Protein AF-A0ABD6D0H5-F1 (afdb_monomer_lite)

Structure (mmCIF, N/CA/C/O backbone):
data_AF-A0ABD6D0H5-F1
#
_entry.id   AF-A0ABD6D0H5-F1
#
loop_
_atom_site.group_PDB
_atom_site.id
_atom_site.type_symbol
_atom_site.label_atom_id
_atom_site.label_alt_id
_atom_site.label_comp_id
_atom_site.label_asym_id
_atom_site.label_entity_id
_atom_site.label_seq_id
_atom_site.pdbx_PDB_ins_code
_atom_site.Cartn_x
_atom_site.Cartn_y
_atom_site.Cartn_z
_atom_site.occupancy
_atom_site.B_iso_or_equiv
_atom_site.auth_seq_id
_atom_site.auth_comp_id
_atom_site.auth_asym_id
_atom_site.auth_atom_id
_atom_site.pdbx_PDB_model_num
ATOM 1 N N . MET A 1 1 ? 15.727 0.193 -16.629 1.00 75.19 1 MET A N 1
ATOM 2 C CA . MET A 1 1 ? 15.531 -0.531 -15.350 1.00 75.19 1 MET A CA 1
ATOM 3 C C . MET A 1 1 ? 15.037 -1.943 -15.635 1.00 75.19 1 MET A C 1
ATOM 5 O O . MET A 1 1 ? 14.215 -2.097 -16.536 1.00 75.19 1 MET A O 1
ATOM 9 N N . ALA A 1 2 ? 15.515 -2.969 -14.924 1.00 86.94 2 ALA A N 1
ATOM 10 C CA . ALA A 1 2 ? 14.980 -4.326 -15.096 1.00 86.94 2 ALA A CA 1
ATOM 11 C C . ALA A 1 2 ? 13.531 -4.410 -14.568 1.00 86.94 2 ALA A C 1
ATOM 13 O O . ALA A 1 2 ? 13.179 -3.718 -13.615 1.00 86.94 2 ALA A O 1
ATOM 14 N N . SER A 1 3 ? 12.678 -5.267 -15.148 1.00 85.31 3 SER A N 1
ATOM 15 C CA . SER A 1 3 ? 11.254 -5.347 -14.753 1.00 85.31 3 SER A CA 1
ATOM 16 C C . SER A 1 3 ? 11.057 -5.668 -13.264 1.00 85.31 3 SER A C 1
ATOM 18 O O . SER A 1 3 ? 10.171 -5.106 -12.623 1.00 85.31 3 SER A O 1
ATOM 20 N N . ALA A 1 4 ? 11.896 -6.543 -12.702 1.00 89.19 4 ALA A N 1
ATOM 21 C CA . ALA A 1 4 ? 11.862 -6.884 -11.280 1.00 89.19 4 ALA A CA 1
ATOM 22 C C . ALA A 1 4 ? 12.242 -5.691 -10.387 1.00 89.19 4 ALA A C 1
ATOM 24 O O . ALA A 1 4 ? 11.609 -5.444 -9.368 1.00 89.19 4 ALA A O 1
ATOM 25 N N . GLU A 1 5 ? 13.236 -4.909 -10.802 1.00 92.00 5 GLU A N 1
ATOM 26 C CA . GLU A 1 5 ? 13.676 -3.713 -10.087 1.00 92.00 5 GLU A CA 1
ATOM 27 C C . GLU A 1 5 ? 12.589 -2.630 -10.097 1.00 92.00 5 GLU A C 1
ATOM 29 O O . GLU A 1 5 ? 12.259 -2.063 -9.056 1.00 92.00 5 GLU A O 1
ATOM 34 N N . ARG A 1 6 ? 11.945 -2.416 -11.252 1.00 90.50 6 ARG A N 1
ATOM 35 C CA . ARG A 1 6 ? 10.801 -1.505 -11.388 1.00 90.50 6 ARG A CA 1
ATOM 36 C C . ARG A 1 6 ? 9.635 -1.909 -10.484 1.00 90.50 6 ARG A C 1
ATOM 38 O O . ARG A 1 6 ? 9.003 -1.044 -9.885 1.00 90.50 6 ARG A O 1
ATOM 45 N N . LEU A 1 7 ? 9.359 -3.209 -10.365 1.00 92.56 7 LEU A N 1
ATOM 46 C CA . LEU A 1 7 ? 8.326 -3.720 -9.464 1.00 92.56 7 LEU A CA 1
ATOM 47 C C . LEU A 1 7 ? 8.668 -3.447 -7.992 1.00 92.56 7 LEU A C 1
ATOM 49 O O . LEU A 1 7 ? 7.799 -2.995 -7.250 1.00 92.56 7 LEU A O 1
ATOM 53 N N . SER A 1 8 ? 9.918 -3.664 -7.577 1.00 94.88 8 SER A N 1
ATOM 54 C CA . SER A 1 8 ? 10.365 -3.353 -6.212 1.00 94.88 8 SER A CA 1
ATOM 55 C C . SER A 1 8 ? 10.182 -1.872 -5.877 1.00 94.88 8 SER A C 1
ATOM 57 O O . SER A 1 8 ? 9.635 -1.536 -4.827 1.00 94.88 8 SER A O 1
ATOM 59 N N . TRP A 1 9 ? 10.558 -0.978 -6.792 1.00 95.00 9 TRP A N 1
ATOM 60 C CA . TRP A 1 9 ? 10.339 0.459 -6.623 1.00 95.00 9 TRP A CA 1
ATOM 61 C C . TRP A 1 9 ? 8.858 0.837 -6.606 1.00 95.00 9 TRP A C 1
ATOM 63 O O . TRP A 1 9 ? 8.445 1.671 -5.801 1.00 95.00 9 TRP A O 1
ATOM 73 N N . ALA A 1 10 ? 8.039 0.197 -7.441 1.00 93.88 10 ALA A N 1
ATOM 74 C CA . ALA A 1 10 ? 6.597 0.421 -7.455 1.00 93.88 10 ALA A CA 1
ATOM 75 C C . ALA A 1 10 ? 5.944 -0.002 -6.132 1.00 93.88 10 ALA A C 1
ATOM 77 O O . ALA A 1 10 ? 5.073 0.702 -5.626 1.00 93.88 10 ALA A O 1
ATOM 78 N N . LEU A 1 11 ? 6.390 -1.114 -5.539 1.00 94.69 11 LEU A N 1
ATOM 79 C CA . LEU A 1 11 ? 5.932 -1.567 -4.225 1.00 94.69 11 LEU A CA 1
ATOM 80 C C . LEU A 1 11 ? 6.295 -0.568 -3.122 1.00 94.69 11 LEU A C 1
ATOM 82 O O . LEU A 1 11 ? 5.446 -0.253 -2.290 1.00 94.69 11 LEU A O 1
ATOM 86 N N . LEU A 1 12 ? 7.516 -0.025 -3.140 1.00 95.62 12 LEU A N 1
ATOM 87 C CA . LEU A 1 12 ? 7.928 1.021 -2.197 1.00 95.62 12 LEU A CA 1
ATOM 88 C C . LEU A 1 12 ? 7.090 2.294 -2.359 1.00 95.62 12 LEU A C 1
ATOM 90 O O . LEU A 1 12 ? 6.634 2.862 -1.368 1.00 95.62 12 LEU A O 1
ATOM 94 N N . ALA A 1 13 ? 6.833 2.718 -3.596 1.00 94.19 13 ALA A N 1
ATOM 95 C CA . ALA A 1 13 ? 5.997 3.882 -3.870 1.00 94.19 13 ALA A CA 1
ATOM 96 C C . ALA A 1 13 ? 4.535 3.662 -3.437 1.00 94.19 13 ALA A C 1
ATOM 98 O O . ALA A 1 13 ? 3.938 4.549 -2.831 1.00 94.19 13 ALA A O 1
ATOM 99 N N . ALA A 1 14 ? 3.968 2.474 -3.677 1.00 95.56 14 ALA A N 1
ATOM 100 C CA . ALA A 1 14 ? 2.615 2.111 -3.246 1.00 95.56 14 ALA A CA 1
ATOM 101 C C . ALA A 1 14 ? 2.495 1.925 -1.720 1.00 95.56 14 ALA A C 1
ATOM 103 O O . ALA A 1 14 ? 1.403 2.074 -1.161 1.00 95.56 14 ALA A O 1
ATOM 104 N N . ALA A 1 15 ? 3.597 1.646 -1.017 1.00 94.88 15 ALA A N 1
ATOM 105 C CA . ALA A 1 15 ? 3.599 1.535 0.440 1.00 94.88 15 ALA A CA 1
ATOM 106 C C . ALA A 1 15 ? 3.263 2.867 1.130 1.00 94.88 15 ALA A C 1
ATOM 108 O O . ALA A 1 15 ? 2.636 2.856 2.186 1.00 94.88 15 ALA A O 1
ATOM 109 N N . VAL A 1 16 ? 3.606 4.010 0.524 1.00 95.69 16 VAL A N 1
ATOM 110 C CA . VAL A 1 16 ? 3.319 5.345 1.078 1.00 95.69 16 VAL A CA 1
ATOM 111 C C . VAL A 1 16 ? 1.810 5.606 1.228 1.00 95.69 16 VAL A C 1
ATOM 113 O O . VAL A 1 16 ? 1.365 5.813 2.359 1.00 95.69 16 VAL A O 1
ATOM 116 N N . PRO A 1 17 ? 0.980 5.556 0.164 1.00 96.00 17 PRO A N 1
ATOM 117 C CA . PRO A 1 17 ? -0.465 5.727 0.308 1.00 96.00 17 PRO A CA 1
ATOM 118 C C . PRO A 1 17 ? -1.096 4.612 1.148 1.00 96.00 17 PRO A C 1
ATOM 120 O O . PRO A 1 17 ? 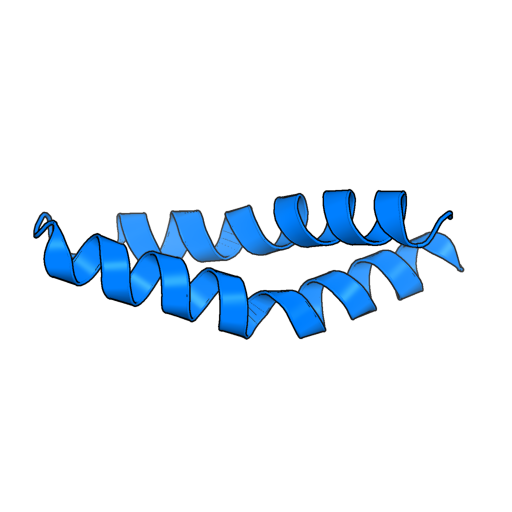-2.046 4.873 1.880 1.00 96.00 17 PRO A O 1
ATOM 123 N N . THR A 1 18 ? -0.539 3.396 1.117 1.00 96.38 18 THR A N 1
ATOM 124 C CA . THR A 1 18 ? -0.998 2.289 1.971 1.00 96.38 18 THR A CA 1
ATOM 125 C C . THR A 1 18 ? -0.807 2.609 3.455 1.00 96.38 18 THR A C 1
ATOM 127 O O . THR A 1 18 ? -1.733 2.434 4.244 1.00 96.38 18 THR A O 1
ATOM 130 N N . ALA A 1 19 ? 0.356 3.133 3.846 1.00 96.19 19 ALA A N 1
ATOM 131 C CA . ALA A 1 19 ? 0.630 3.536 5.222 1.00 96.19 19 ALA A CA 1
ATOM 132 C C . ALA A 1 19 ? -0.286 4.683 5.675 1.00 96.19 19 ALA A C 1
ATOM 134 O O . ALA A 1 19 ? -0.803 4.651 6.791 1.00 96.19 19 ALA A O 1
ATOM 135 N N . ILE A 1 20 ? -0.540 5.658 4.794 1.00 96.69 20 ILE A N 1
ATOM 136 C CA . ILE A 1 20 ? -1.482 6.754 5.057 1.00 96.69 20 ILE A CA 1
ATOM 137 C C . ILE A 1 20 ? -2.891 6.194 5.286 1.00 96.69 20 ILE A C 1
ATOM 139 O O . ILE A 1 20 ? -3.519 6.512 6.293 1.00 96.69 20 ILE A O 1
ATOM 143 N N . ALA A 1 21 ? -3.375 5.314 4.406 1.00 95.69 21 ALA A N 1
ATOM 144 C CA . ALA A 1 21 ? -4.697 4.708 4.540 1.00 95.69 21 ALA A CA 1
ATOM 145 C C . ALA A 1 21 ? -4.841 3.925 5.857 1.00 95.69 21 ALA A C 1
ATOM 147 O O . ALA A 1 21 ? -5.852 4.056 6.550 1.00 95.69 21 ALA A O 1
ATOM 148 N N . LEU A 1 22 ? -3.812 3.170 6.251 1.00 96.06 22 LEU A N 1
ATOM 149 C CA . LEU A 1 22 ? -3.793 2.448 7.526 1.00 96.06 22 LEU A CA 1
ATOM 150 C C . LEU A 1 22 ? -3.805 3.388 8.737 1.00 96.06 22 LEU A C 1
ATOM 152 O O . LEU A 1 22 ? -4.529 3.119 9.692 1.00 96.06 22 LEU A O 1
ATOM 156 N N . ALA A 1 23 ? -3.075 4.506 8.689 1.00 96.06 23 ALA A N 1
ATOM 157 C CA . ALA A 1 23 ? -3.054 5.488 9.774 1.00 96.06 23 ALA A CA 1
ATOM 158 C C . ALA A 1 23 ? -4.440 6.102 10.051 1.00 96.06 23 ALA A C 1
ATOM 160 O O . ALA A 1 23 ? -4.762 6.394 11.201 1.00 96.06 23 ALA A O 1
ATOM 161 N N . PHE A 1 24 ? -5.275 6.252 9.018 1.00 95.69 24 PHE A N 1
ATOM 162 C CA . PHE A 1 24 ? -6.662 6.718 9.148 1.00 95.69 24 PHE A CA 1
ATOM 163 C C . PHE A 1 24 ? -7.677 5.589 9.388 1.00 95.69 24 PHE A C 1
ATOM 165 O O . PHE A 1 24 ? -8.861 5.856 9.601 1.00 95.69 24 PHE A O 1
ATOM 172 N N . THR A 1 25 ? -7.245 4.326 9.364 1.00 94.81 25 THR A N 1
ATOM 173 C CA . THR A 1 25 ? -8.131 3.178 9.574 1.00 94.81 25 THR A CA 1
ATOM 174 C C . THR A 1 25 ? -8.282 2.893 11.072 1.00 94.81 25 THR A C 1
ATOM 176 O O . THR A 1 25 ? -7.272 2.806 11.777 1.00 94.81 25 THR A O 1
ATOM 179 N N . PRO A 1 26 ? -9.514 2.674 11.582 1.00 91.12 26 PRO A N 1
ATOM 180 C CA . PRO A 1 26 ? -9.740 2.268 12.968 1.00 91.12 26 PRO A CA 1
ATOM 181 C C . PRO A 1 26 ? -8.871 1.070 13.367 1.00 91.12 26 PRO A C 1
ATOM 183 O O . PRO A 1 26 ? -8.599 0.211 12.529 1.00 91.12 26 PRO A O 1
ATOM 186 N N . ALA A 1 27 ? -8.494 0.972 14.648 1.00 90.25 27 ALA A N 1
ATOM 187 C CA . ALA A 1 27 ? -7.649 -0.096 15.203 1.00 90.25 27 ALA A CA 1
ATOM 188 C C . ALA A 1 27 ? -8.362 -1.468 15.280 1.00 90.25 27 ALA A C 1
ATOM 190 O O . ALA A 1 27 ? -8.433 -2.118 16.320 1.00 90.25 27 ALA A O 1
ATOM 191 N N . ASN A 1 28 ? -8.917 -1.909 14.156 1.00 95.62 28 ASN A N 1
ATOM 192 C CA . ASN A 1 28 ? -9.516 -3.209 13.927 1.00 95.62 28 ASN A CA 1
ATOM 193 C C . ASN A 1 28 ? -8.642 -3.959 12.918 1.00 95.62 28 ASN A C 1
ATOM 195 O O . ASN A 1 28 ? -8.422 -3.494 11.799 1.00 95.62 28 ASN A O 1
ATOM 199 N N . ARG A 1 29 ? -8.189 -5.156 13.303 1.00 93.12 29 ARG A N 1
ATOM 200 C CA . ARG A 1 29 ? -7.314 -6.005 12.485 1.00 93.12 29 ARG A CA 1
ATOM 201 C C . ARG A 1 29 ? -7.903 -6.307 11.104 1.00 93.12 29 ARG A C 1
ATOM 203 O O . ARG A 1 29 ? -7.169 -6.294 10.123 1.00 93.12 29 ARG A O 1
ATOM 210 N N . TYR A 1 30 ? -9.209 -6.553 11.015 1.00 94.81 30 TYR A N 1
ATOM 211 C CA . TYR A 1 30 ? -9.862 -6.840 9.736 1.00 94.81 30 TYR A CA 1
ATOM 212 C C . TYR A 1 30 ? -9.941 -5.600 8.847 1.00 94.81 30 TYR A C 1
ATOM 214 O O . TYR A 1 30 ? -9.688 -5.697 7.651 1.00 94.81 30 TYR A O 1
ATOM 222 N N . ALA A 1 31 ? -10.223 -4.432 9.431 1.00 93.81 31 ALA A N 1
ATOM 223 C CA . ALA A 1 31 ? -10.234 -3.174 8.692 1.00 93.81 31 ALA A CA 1
ATOM 224 C C . ALA A 1 31 ? -8.839 -2.856 8.135 1.00 93.81 31 ALA A C 1
ATOM 226 O O . ALA A 1 31 ? -8.709 -2.544 6.957 1.00 93.81 31 ALA A O 1
ATOM 227 N N . TRP A 1 32 ? -7.792 -3.032 8.944 1.00 95.12 32 TRP A N 1
ATOM 228 C CA . TRP A 1 32 ? -6.404 -2.863 8.510 1.00 95.12 32 TRP A CA 1
ATOM 229 C C . TRP A 1 32 ? -6.015 -3.818 7.380 1.00 95.12 32 TRP A C 1
ATOM 231 O O . TRP A 1 32 ? -5.392 -3.394 6.414 1.00 95.12 32 TRP A O 1
ATOM 241 N N . LEU A 1 33 ? -6.405 -5.093 7.459 1.00 95.56 33 LEU A N 1
ATOM 242 C CA . LEU A 1 33 ? -6.123 -6.056 6.391 1.00 95.56 33 LEU A CA 1
ATOM 243 C C . LEU A 1 33 ? -6.812 -5.675 5.077 1.00 95.56 33 LEU A C 1
ATOM 245 O O . LEU A 1 33 ? -6.168 -5.665 4.029 1.00 95.56 33 LEU A O 1
ATOM 249 N N . VAL A 1 34 ? -8.102 -5.337 5.131 1.00 96.56 34 VAL A N 1
ATOM 250 C CA . VAL A 1 34 ? -8.881 -4.978 3.938 1.00 96.56 34 VAL A CA 1
ATOM 251 C C . VAL A 1 34 ? -8.371 -3.675 3.326 1.00 96.56 34 VAL A C 1
ATOM 253 O O . VAL A 1 34 ? -8.116 -3.626 2.124 1.00 96.56 34 VAL A O 1
ATOM 256 N N . VAL A 1 35 ? -8.174 -2.636 4.140 1.00 96.62 35 VAL A N 1
ATOM 257 C CA . VAL A 1 35 ? -7.704 -1.330 3.663 1.00 96.62 35 VAL A CA 1
ATOM 258 C C . VAL A 1 35 ? -6.263 -1.415 3.176 1.00 96.62 35 VAL A C 1
ATOM 260 O O . VAL A 1 35 ? -5.966 -0.921 2.092 1.00 96.62 35 VAL A O 1
ATOM 263 N N . GLY A 1 36 ? -5.378 -2.077 3.922 1.00 95.62 36 GLY A N 1
ATOM 264 C CA . GLY A 1 36 ? -3.980 -2.250 3.538 1.00 95.62 36 GLY A CA 1
ATOM 265 C C . GLY A 1 36 ? -3.839 -2.976 2.202 1.00 95.62 36 GLY A C 1
ATOM 266 O O . GLY A 1 36 ? -3.217 -2.454 1.279 1.00 95.62 36 GLY A O 1
ATOM 267 N N . MET A 1 37 ? -4.477 -4.143 2.062 1.00 96.44 37 MET A N 1
ATOM 268 C CA . MET A 1 37 ? -4.409 -4.921 0.823 1.00 96.44 37 MET A CA 1
ATOM 269 C C . MET A 1 37 ? -5.092 -4.198 -0.344 1.00 96.44 37 MET A C 1
ATOM 271 O O . MET A 1 37 ? -4.54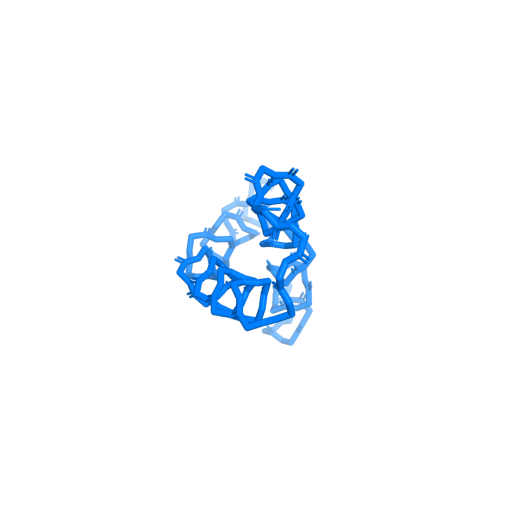4 -4.150 -1.445 1.00 96.44 37 MET A O 1
ATOM 275 N N . GLY A 1 38 ? -6.266 -3.605 -0.107 1.00 96.56 38 GLY A N 1
ATOM 276 C CA . GLY A 1 38 ? -7.015 -2.873 -1.127 1.00 96.56 38 GLY A CA 1
ATOM 277 C C . GLY A 1 38 ? -6.260 -1.651 -1.644 1.00 96.56 38 GLY A C 1
ATOM 278 O O . GLY A 1 38 ? -6.192 -1.436 -2.852 1.00 96.56 38 GLY A O 1
ATOM 279 N N . THR A 1 39 ? -5.632 -0.890 -0.746 1.00 97.06 39 THR A N 1
ATOM 280 C CA . THR A 1 39 ? -4.860 0.306 -1.112 1.00 97.06 39 THR A CA 1
ATOM 281 C C . THR A 1 39 ? -3.585 -0.075 -1.850 1.00 97.06 39 THR A C 1
ATOM 283 O O . THR A 1 39 ? -3.301 0.492 -2.902 1.00 97.06 39 THR A O 1
ATOM 286 N N . LEU A 1 40 ? -2.851 -1.079 -1.360 1.00 96.19 40 LEU A N 1
ATOM 287 C CA . LEU A 1 40 ? -1.628 -1.544 -2.009 1.00 96.19 40 LEU A CA 1
ATOM 288 C C . LEU A 1 40 ? -1.912 -2.012 -3.441 1.00 96.19 40 LEU A C 1
ATOM 290 O O . LEU A 1 40 ? -1.272 -1.541 -4.379 1.00 96.19 40 LEU A O 1
ATOM 294 N N . LEU A 1 41 ? -2.894 -2.902 -3.619 1.00 96.31 41 LEU A N 1
ATOM 295 C CA . LEU A 1 41 ? -3.250 -3.442 -4.933 1.00 96.31 41 LEU A CA 1
ATOM 296 C C . LEU A 1 41 ? -3.874 -2.384 -5.849 1.00 96.31 41 LEU A C 1
ATOM 298 O O . LEU A 1 41 ? -3.622 -2.403 -7.052 1.00 96.31 41 LEU A O 1
ATOM 302 N N . GLY 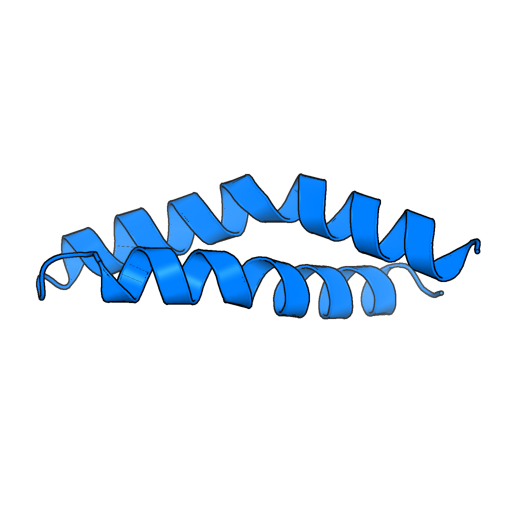A 1 42 ? -4.649 -1.449 -5.295 1.00 96.50 42 GLY A N 1
ATOM 303 C CA . GLY A 1 42 ? -5.246 -0.350 -6.052 1.00 96.50 42 GLY A CA 1
ATOM 304 C C . GLY A 1 42 ? -4.218 0.677 -6.534 1.00 96.50 42 GLY A C 1
ATOM 305 O O . GLY A 1 42 ? -4.325 1.176 -7.653 1.00 96.50 42 GLY A O 1
ATOM 306 N N . CYS A 1 43 ? -3.197 0.972 -5.726 1.00 96.06 43 CYS A N 1
ATOM 307 C CA . CYS A 1 43 ? -2.154 1.942 -6.064 1.00 96.06 43 CYS A CA 1
ATOM 308 C C . CYS A 1 43 ? -0.994 1.342 -6.873 1.00 96.06 43 CYS A C 1
ATOM 310 O O . CYS A 1 43 ? -0.290 2.093 -7.551 1.00 96.06 43 CYS A O 1
ATOM 312 N N . LEU A 1 44 ? -0.792 0.019 -6.841 1.00 94.62 44 LEU A N 1
ATOM 313 C CA . LEU A 1 44 ? 0.310 -0.658 -7.535 1.00 94.62 44 LEU A CA 1
ATOM 314 C C . LEU A 1 44 ? 0.417 -0.305 -9.035 1.00 94.62 44 LEU A C 1
ATOM 316 O O . LEU A 1 44 ? 1.529 -0.012 -9.476 1.00 94.62 44 LEU A O 1
ATOM 320 N N . PRO A 1 45 ? -0.672 -0.280 -9.835 1.00 94.12 45 PRO A N 1
ATOM 321 C CA . PRO A 1 45 ? -0.575 0.029 -11.262 1.00 94.12 45 PRO A CA 1
ATOM 322 C C . PRO A 1 45 ? -0.081 1.458 -11.502 1.00 94.12 45 PRO A C 1
ATOM 324 O O . PRO A 1 45 ? 0.815 1.680 -12.314 1.00 94.12 45 PRO A O 1
ATOM 327 N N . ALA A 1 46 ? -0.618 2.424 -10.751 1.00 94.81 46 ALA A N 1
ATOM 328 C CA . ALA A 1 46 ? -0.211 3.822 -10.841 1.00 94.81 46 ALA A CA 1
ATOM 329 C C . ALA A 1 46 ? 1.249 4.010 -10.400 1.00 94.81 46 ALA A C 1
ATOM 331 O O . ALA A 1 46 ? 2.018 4.680 -11.087 1.00 94.81 46 ALA A O 1
ATOM 332 N N . ALA A 1 47 ? 1.657 3.362 -9.306 1.00 94.00 47 ALA A N 1
ATOM 333 C CA . ALA A 1 47 ? 3.037 3.376 -8.832 1.00 94.00 47 ALA A CA 1
ATOM 334 C C . ALA A 1 47 ? 4.004 2.765 -9.860 1.00 94.00 47 ALA A C 1
ATOM 336 O O . ALA A 1 47 ? 5.074 3.314 -10.109 1.00 94.00 47 ALA A O 1
ATOM 337 N N . TYR A 1 48 ? 3.618 1.667 -10.513 1.00 92.94 48 TYR A N 1
ATOM 338 C CA . TYR A 1 48 ? 4.432 1.032 -11.549 1.00 92.94 48 TYR A CA 1
ATOM 339 C C . TYR A 1 48 ? 4.606 1.919 -12.786 1.00 92.94 48 TYR A C 1
ATOM 341 O O . TYR A 1 48 ? 5.705 1.988 -13.350 1.00 92.94 48 TYR A O 1
ATOM 349 N N . LEU A 1 49 ? 3.548 2.617 -13.208 1.00 93.75 49 LEU A N 1
ATOM 350 C CA . LEU A 1 49 ? 3.622 3.604 -14.286 1.00 93.75 49 LEU A CA 1
ATOM 351 C C . LEU A 1 49 ? 4.539 4.767 -13.904 1.00 93.75 49 LEU A C 1
ATOM 353 O O . LEU A 1 49 ? 5.451 5.070 -14.667 1.00 93.75 49 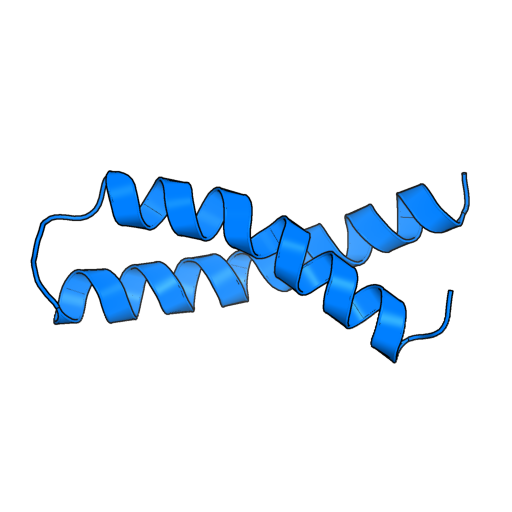LEU A O 1
ATOM 357 N N . LEU A 1 50 ? 4.370 5.326 -12.704 1.00 92.69 50 LEU A N 1
ATOM 358 C CA . LEU A 1 50 ? 5.166 6.448 -12.202 1.00 92.69 50 LEU A CA 1
ATOM 359 C C . LEU A 1 50 ? 6.662 6.117 -12.127 1.00 92.69 50 LEU A C 1
ATOM 361 O O . LEU A 1 50 ? 7.497 6.899 -12.572 1.00 92.69 50 LEU A O 1
ATOM 365 N N . VAL A 1 51 ? 7.025 4.934 -11.628 1.00 92.44 51 VAL A N 1
ATOM 366 C CA . VAL A 1 51 ? 8.431 4.491 -11.629 1.00 92.44 51 VAL A CA 1
ATOM 367 C C . VAL A 1 51 ? 8.962 4.349 -13.057 1.00 92.44 51 VAL A C 1
ATOM 369 O O . VAL A 1 51 ? 10.118 4.664 -13.316 1.00 92.44 51 VAL A O 1
ATOM 372 N N . GLY A 1 52 ? 8.121 3.913 -13.998 1.00 89.12 52 GLY A N 1
ATOM 373 C CA . GLY A 1 52 ? 8.484 3.866 -15.414 1.00 89.12 52 GLY A CA 1
ATOM 374 C C . GLY A 1 52 ? 8.787 5.235 -15.994 1.00 89.12 52 GLY A C 1
ATOM 375 O O . GLY A 1 52 ? 9.835 5.401 -16.601 1.00 89.12 52 GLY A O 1
ATOM 376 N N . THR A 1 53 ? 7.913 6.213 -15.754 1.00 90.38 53 THR A N 1
ATOM 377 C CA . THR A 1 53 ? 8.108 7.577 -16.261 1.00 90.38 53 THR A CA 1
ATOM 378 C C . THR A 1 53 ? 9.349 8.237 -15.667 1.00 90.38 53 THR A C 1
ATOM 380 O O . THR A 1 53 ? 10.027 8.983 -16.357 1.00 90.38 53 THR A O 1
ATOM 383 N N . VAL A 1 54 ? 9.675 7.949 -14.402 1.00 85.38 54 VAL A N 1
ATOM 384 C CA . VAL A 1 54 ? 10.903 8.449 -13.759 1.00 85.38 54 VAL A CA 1
ATOM 385 C C . VAL A 1 54 ? 12.152 7.778 -14.332 1.00 85.38 54 VAL A C 1
ATOM 387 O O . VAL A 1 54 ? 13.191 8.415 -14.435 1.00 85.38 54 VAL A O 1
ATOM 390 N N . ALA A 1 55 ? 12.070 6.501 -14.709 1.00 78.50 55 ALA A N 1
ATOM 391 C CA . ALA A 1 55 ? 13.204 5.765 -15.265 1.00 78.50 55 ALA A CA 1
ATOM 392 C C . ALA A 1 55 ? 13.523 6.123 -16.730 1.00 78.50 55 ALA A C 1
ATOM 394 O O . ALA A 1 55 ? 14.597 5.760 -17.208 1.00 78.50 55 ALA A O 1
ATOM 395 N N . GLU A 1 56 ? 12.593 6.764 -17.441 1.00 75.44 56 GLU A N 1
ATOM 396 C CA . GLU A 1 56 ? 12.754 7.218 -18.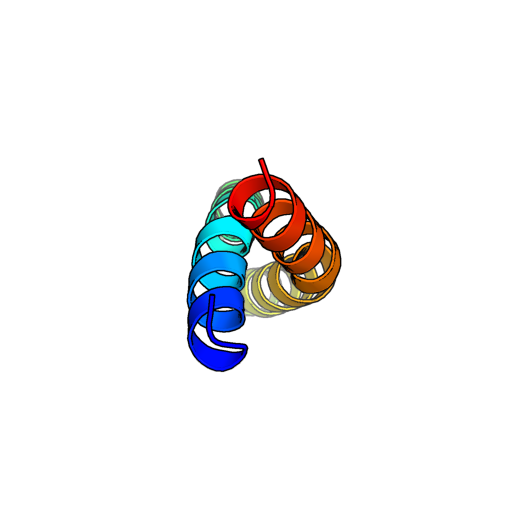831 1.00 75.44 56 GLU A CA 1
ATOM 397 C C . GLU A 1 56 ? 13.126 8.707 -18.953 1.00 75.44 56 GLU A C 1
ATOM 399 O O . GLU A 1 56 ? 13.463 9.149 -20.053 1.00 75.44 56 GLU A O 1
ATOM 404 N N . GLY A 1 57 ? 13.031 9.466 -17.856 1.00 62.06 57 GLY A N 1
ATOM 405 C CA . GLY A 1 57 ? 13.326 10.902 -17.795 1.00 62.06 57 GLY A CA 1
ATOM 406 C C . GLY A 1 57 ? 14.774 11.253 -17.482 1.00 62.06 57 GLY A C 1
ATOM 407 O O . GLY A 1 57 ? 15.577 10.344 -17.172 1.00 62.06 57 GLY A O 1
#

Foldseek 3Di:
DDPVVLQVQLLVVLVVVLVV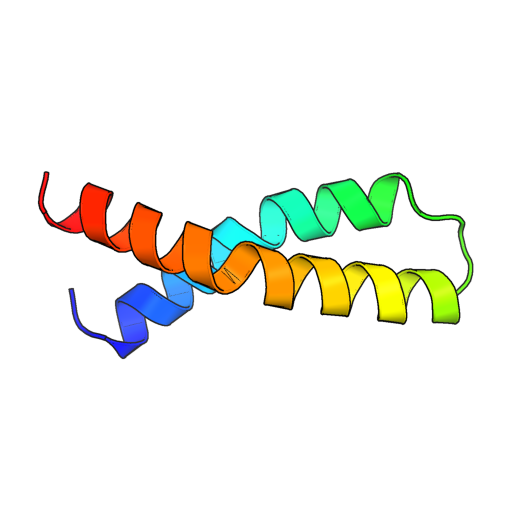QLVPFPPDPVSNVCSNVVSSVVSSVVSSVVSVVVVVD

Radius of gyration: 12.81 Å; chains: 1; bounding box: 26×18×34 Å

pLDDT: mean 92.51, std 6.29, range [62.06, 97.06]

Sequence (57 aa):
MASAERLSWALLAAAVPTAIALAFTPANRYAWLVVGMGTLLGCLPAAYLLVGTVAEG

Organism: NCBI:txid869892

Secondary structure (DSSP, 8-state):
--HHHHHHHHHHHHHHHHHHHHHTS-S-HHHHHHHHHHHHHHHHHHHHHHHHHHHH-